Protein AF-A0A3M5VSN6-F1 (afdb_monomer_lite)

Structure (mmCIF, N/CA/C/O backbone):
data_AF-A0A3M5VSN6-F1
#
_entry.id   AF-A0A3M5VSN6-F1
#
loop_
_atom_site.group_PDB
_atom_site.id
_atom_site.type_symbol
_atom_site.label_atom_id
_atom_site.label_alt_id
_atom_site.label_comp_id
_atom_site.label_asym_id
_atom_site.label_entity_id
_atom_site.label_seq_id
_atom_site.pdbx_PDB_ins_code
_atom_site.Cartn_x
_atom_site.Cartn_y
_atom_site.Cartn_z
_atom_site.occupancy
_atom_site.B_iso_or_equiv
_atom_site.auth_seq_id
_atom_site.auth_comp_id
_atom_site.auth_asym_id
_atom_site.auth_atom_id
_atom_site.pdbx_PDB_model_num
ATOM 1 N N . MET A 1 1 ? 26.357 3.447 -39.711 1.00 41.50 1 MET A N 1
ATOM 2 C CA . MET A 1 1 ? 24.935 3.804 -39.554 1.00 41.50 1 MET A CA 1
ATOM 3 C C . MET A 1 1 ? 24.398 2.865 -38.493 1.00 41.50 1 MET A C 1
ATOM 5 O O . MET A 1 1 ? 23.805 1.858 -38.842 1.00 41.50 1 MET A O 1
ATOM 9 N N . ASP A 1 2 ? 24.677 3.139 -37.218 1.00 55.28 2 ASP A N 1
ATOM 10 C CA . ASP A 1 2 ? 24.159 2.303 -36.126 1.00 55.28 2 ASP A CA 1
ATOM 11 C C . ASP A 1 2 ? 22.848 2.915 -35.645 1.00 55.28 2 ASP A C 1
ATOM 13 O O . ASP A 1 2 ? 22.748 3.579 -34.614 1.00 55.28 2 ASP A O 1
ATOM 17 N N . THR A 1 3 ? 21.843 2.753 -36.497 1.00 66.44 3 THR A N 1
ATOM 18 C CA . THR A 1 3 ? 20.439 2.984 -36.174 1.00 66.44 3 THR A CA 1
ATOM 19 C C . THR A 1 3 ? 20.019 2.052 -35.036 1.00 66.44 3 THR A C 1
ATOM 21 O O . THR A 1 3 ? 20.519 0.932 -34.949 1.00 66.44 3 THR A O 1
ATOM 24 N N . CYS A 1 4 ? 19.109 2.507 -34.165 1.00 77.44 4 CYS A N 1
ATOM 25 C CA . CYS A 1 4 ? 18.472 1.674 -33.138 1.00 77.44 4 CYS A CA 1
ATOM 26 C C . CYS A 1 4 ? 18.087 0.311 -33.733 1.00 77.44 4 CYS A C 1
ATOM 28 O O . CYS A 1 4 ? 17.372 0.265 -34.737 1.00 77.44 4 CYS A O 1
ATOM 30 N N . THR A 1 5 ? 18.630 -0.775 -33.181 1.00 84.12 5 THR A N 1
ATOM 31 C CA . THR A 1 5 ? 18.380 -2.113 -33.729 1.00 84.12 5 THR A CA 1
ATOM 32 C C . THR A 1 5 ? 16.985 -2.590 -33.326 1.00 84.12 5 THR A C 1
ATOM 34 O O . THR A 1 5 ? 16.411 -2.107 -32.350 1.00 84.12 5 THR A O 1
ATOM 37 N N . ALA A 1 6 ? 16.435 -3.579 -34.035 1.00 87.25 6 ALA A N 1
ATOM 38 C CA . ALA A 1 6 ? 15.181 -4.210 -33.616 1.00 87.25 6 ALA A CA 1
ATOM 39 C C . ALA A 1 6 ? 15.281 -4.786 -32.188 1.00 87.25 6 ALA A C 1
ATOM 41 O O . ALA A 1 6 ? 14.317 -4.736 -31.429 1.00 87.25 6 ALA A O 1
ATOM 42 N N . GLN A 1 7 ? 16.467 -5.270 -31.801 1.00 87.50 7 GLN A N 1
ATOM 43 C CA . GLN A 1 7 ? 16.742 -5.747 -30.448 1.00 87.50 7 GLN A CA 1
ATOM 44 C C . GLN A 1 7 ? 16.717 -4.607 -29.416 1.00 87.50 7 GLN A C 1
ATOM 46 O O . GLN A 1 7 ? 16.136 -4.777 -28.348 1.00 87.50 7 GLN A O 1
ATOM 51 N N . ASP A 1 8 ? 17.277 -3.437 -29.740 1.00 85.31 8 ASP A N 1
ATOM 52 C CA . ASP A 1 8 ? 17.219 -2.249 -28.874 1.00 85.31 8 ASP A CA 1
ATOM 53 C C . ASP A 1 8 ? 15.764 -1.781 -28.674 1.00 85.31 8 ASP A C 1
ATOM 55 O O . ASP A 1 8 ? 15.347 -1.470 -27.558 1.00 85.31 8 ASP A O 1
ATOM 59 N N . GLN A 1 9 ? 14.966 -1.758 -29.748 1.00 86.88 9 GLN A N 1
ATOM 60 C CA . GLN A 1 9 ? 13.544 -1.400 -29.692 1.00 86.88 9 GLN A CA 1
ATOM 61 C C . GLN A 1 9 ? 12.719 -2.394 -28.875 1.00 86.88 9 GLN A C 1
ATOM 63 O O . GLN A 1 9 ? 11.845 -1.977 -28.108 1.00 86.88 9 GLN A O 1
ATOM 68 N N . GLN A 1 10 ? 13.017 -3.688 -28.993 1.00 92.12 10 GLN A N 1
ATOM 69 C CA . GLN A 1 10 ? 12.365 -4.704 -28.178 1.00 92.12 10 GLN A CA 1
ATOM 70 C C . GLN A 1 10 ? 12.720 -4.526 -26.698 1.00 92.12 10 GLN A C 1
ATOM 72 O O . GLN A 1 10 ? 11.819 -4.464 -25.872 1.00 92.12 10 GLN A O 1
ATOM 77 N N . ALA A 1 11 ? 13.999 -4.323 -26.368 1.00 89.69 11 ALA A N 1
ATOM 78 C CA . ALA A 1 11 ? 14.441 -4.124 -24.987 1.00 89.69 11 ALA A CA 1
ATOM 79 C C . ALA A 1 11 ? 13.791 -2.895 -24.319 1.00 89.69 11 ALA A C 1
ATOM 81 O O . ALA A 1 11 ? 13.417 -2.945 -23.147 1.00 89.69 11 ALA A O 1
ATOM 82 N N . ILE A 1 12 ? 13.608 -1.797 -25.062 1.00 90.00 12 ILE A N 1
ATOM 83 C CA . ILE A 1 12 ? 12.876 -0.615 -24.575 1.00 90.00 12 ILE A CA 1
ATOM 84 C C . ILE A 1 12 ? 11.400 -0.954 -24.330 1.00 90.00 12 ILE A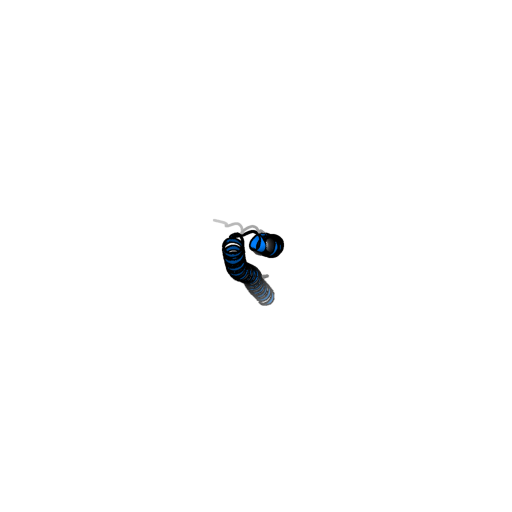 C 1
AT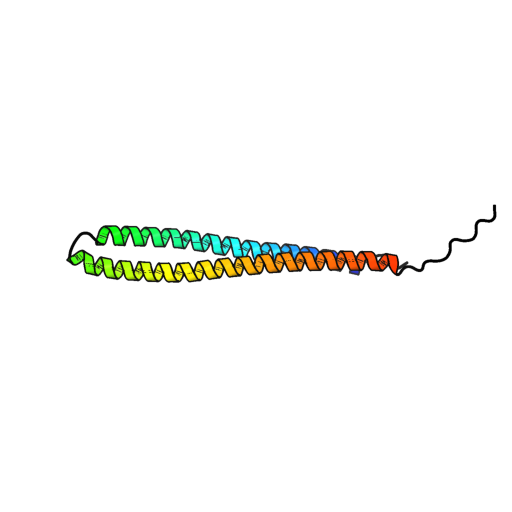OM 86 O O . ILE A 1 12 ? 10.845 -0.571 -23.300 1.00 90.00 12 ILE A O 1
ATOM 90 N N . THR A 1 13 ? 10.766 -1.667 -25.261 1.00 92.62 13 THR A N 1
ATOM 91 C CA . THR A 1 13 ? 9.356 -2.070 -25.141 1.00 92.62 13 THR A CA 1
ATOM 92 C C . THR A 1 13 ? 9.140 -2.984 -23.934 1.00 92.62 13 THR A C 1
ATOM 94 O O . THR A 1 13 ? 8.228 -2.750 -23.139 1.00 92.62 13 THR A O 1
ATOM 97 N N . ASP A 1 14 ? 10.019 -3.967 -23.748 1.00 94.38 14 ASP A N 1
ATOM 98 C CA . ASP A 1 14 ? 9.989 -4.894 -22.617 1.00 94.38 14 ASP A CA 1
ATOM 99 C C . ASP A 1 14 ? 10.167 -4.139 -21.295 1.00 94.38 14 ASP A C 1
ATOM 101 O O . ASP A 1 14 ? 9.341 -4.268 -20.393 1.00 94.38 14 ASP A O 1
ATOM 105 N N . SER A 1 15 ? 11.152 -3.237 -21.216 1.00 91.50 15 SER A N 1
ATOM 106 C CA . SER A 1 15 ? 11.370 -2.386 -20.039 1.00 91.50 15 SER A CA 1
ATOM 107 C C . SER A 1 15 ? 10.144 -1.527 -19.688 1.00 91.50 15 SER A C 1
ATOM 109 O O . SER A 1 15 ? 9.790 -1.391 -18.515 1.00 91.50 15 SER A O 1
ATOM 111 N N . GLN A 1 16 ? 9.441 -0.972 -20.682 1.00 92.94 16 GLN A N 1
ATOM 112 C CA . GLN A 1 16 ? 8.208 -0.208 -20.450 1.00 92.94 16 GLN A CA 1
ATOM 113 C C . GLN A 1 16 ? 7.048 -1.088 -19.958 1.00 92.94 16 GLN A C 1
ATOM 115 O O . GLN A 1 16 ? 6.262 -0.660 -19.100 1.00 92.94 16 GLN A O 1
ATOM 120 N N . SER A 1 17 ? 6.937 -2.307 -20.487 1.00 95.44 17 SER A N 1
ATOM 121 C CA . SER A 1 17 ? 5.953 -3.300 -20.048 1.00 95.44 17 SER A CA 1
ATOM 122 C C . SER A 1 17 ? 6.206 -3.731 -18.600 1.00 95.44 17 SER A C 1
ATOM 124 O O . SER A 1 17 ? 5.286 -3.722 -17.773 1.00 95.44 17 SER A O 1
ATOM 126 N N . ASP A 1 18 ? 7.464 -4.009 -18.259 1.00 94.75 18 ASP A N 1
ATOM 127 C CA . ASP A 1 18 ? 7.894 -4.382 -16.912 1.00 94.75 18 ASP A CA 1
ATOM 128 C C . ASP A 1 18 ? 7.636 -3.254 -15.913 1.00 94.75 18 ASP A C 1
ATOM 130 O O . ASP A 1 18 ? 7.038 -3.485 -14.859 1.00 94.75 18 ASP A O 1
ATOM 134 N N . ALA A 1 19 ? 7.976 -2.013 -16.272 1.00 94.38 19 ALA A N 1
ATOM 135 C CA . ALA A 1 19 ? 7.684 -0.827 -15.471 1.00 94.38 19 ALA A CA 1
ATOM 136 C C . ALA A 1 19 ? 6.179 -0.666 -15.199 1.00 94.38 19 ALA A C 1
ATOM 138 O O . ALA A 1 19 ? 5.757 -0.410 -14.068 1.00 94.38 19 ALA A O 1
ATOM 139 N N . THR A 1 20 ? 5.346 -0.840 -16.227 1.00 95.44 20 THR A N 1
ATOM 140 C CA . THR A 1 20 ? 3.883 -0.755 -16.097 1.00 95.44 20 THR A CA 1
ATOM 141 C C . THR A 1 20 ? 3.348 -1.860 -15.191 1.00 95.44 20 THR A C 1
ATOM 143 O O . THR A 1 20 ? 2.538 -1.601 -14.297 1.00 95.44 20 THR A O 1
ATOM 146 N N . THR A 1 21 ? 3.848 -3.082 -15.369 1.00 97.00 21 THR A N 1
ATOM 147 C CA . THR A 1 21 ? 3.487 -4.241 -14.550 1.00 97.00 21 THR A CA 1
ATOM 148 C C . THR A 1 21 ? 3.901 -4.048 -13.093 1.00 97.00 21 THR A C 1
ATOM 150 O O . THR A 1 21 ? 3.104 -4.312 -12.192 1.00 97.00 21 THR A O 1
ATOM 153 N N . ALA A 1 22 ? 5.107 -3.539 -12.839 1.00 94.75 22 ALA A N 1
ATOM 154 C CA . ALA A 1 22 ? 5.605 -3.256 -11.498 1.00 94.75 22 ALA A CA 1
ATOM 155 C C . ALA A 1 22 ? 4.745 -2.198 -10.789 1.00 94.75 22 ALA A C 1
ATOM 157 O O . ALA A 1 22 ? 4.291 -2.425 -9.666 1.00 94.75 22 ALA A O 1
ATOM 158 N N . ARG A 1 23 ? 4.431 -1.084 -11.468 1.00 95.38 23 ARG A N 1
ATOM 159 C CA . ARG A 1 23 ? 3.538 -0.039 -10.935 1.00 95.38 23 ARG A CA 1
ATOM 160 C C . ARG A 1 23 ? 2.151 -0.582 -10.621 1.00 95.38 23 ARG A C 1
ATOM 162 O O . ARG A 1 23 ? 1.611 -0.293 -9.556 1.00 95.38 23 ARG A O 1
ATOM 169 N N . LYS A 1 24 ? 1.585 -1.393 -11.521 1.00 96.69 24 LYS A N 1
ATOM 170 C CA . LYS A 1 24 ? 0.290 -2.040 -11.295 1.00 96.69 24 LYS A CA 1
ATOM 171 C C . LYS A 1 24 ? 0.331 -2.924 -10.050 1.00 96.69 24 LYS A C 1
ATOM 173 O O . LYS A 1 24 ? -0.494 -2.739 -9.169 1.00 96.69 24 LYS A O 1
ATOM 178 N N . ARG A 1 25 ? 1.322 -3.815 -9.931 1.00 96.44 25 ARG A N 1
ATOM 179 C CA . ARG A 1 25 ? 1.476 -4.695 -8.758 1.00 96.44 25 ARG A CA 1
ATOM 180 C C . ARG A 1 25 ? 1.594 -3.906 -7.454 1.00 96.44 25 ARG A C 1
ATOM 182 O O . ARG A 1 25 ? 0.983 -4.285 -6.459 1.00 96.44 25 ARG A O 1
ATOM 189 N N . ALA A 1 26 ? 2.346 -2.805 -7.456 1.00 93.62 26 ALA A N 1
ATOM 190 C CA . ALA A 1 26 ? 2.471 -1.949 -6.281 1.00 93.62 26 ALA A CA 1
ATOM 191 C C . ALA A 1 26 ? 1.137 -1.272 -5.906 1.00 93.62 26 ALA A C 1
ATOM 193 O O . ALA A 1 26 ? 0.765 -1.246 -4.733 1.00 93.62 26 ALA A O 1
ATOM 194 N N . ASN A 1 27 ? 0.382 -0.789 -6.897 1.00 93.31 27 ASN A N 1
ATOM 195 C CA . ASN A 1 27 ? -0.953 -0.226 -6.684 1.00 93.31 27 ASN A CA 1
ATOM 196 C C . ASN A 1 27 ? -1.965 -1.284 -6.216 1.00 93.31 27 ASN A C 1
ATOM 198 O O . ASN A 1 27 ? -2.740 -1.021 -5.301 1.00 93.31 27 ASN A O 1
ATOM 202 N N . ASP A 1 28 ? -1.932 -2.494 -6.772 1.00 96.62 28 ASP A N 1
ATOM 203 C CA . ASP A 1 28 ? -2.797 -3.603 -6.353 1.00 96.62 28 ASP A CA 1
ATOM 204 C C . ASP A 1 28 ? -2.518 -3.995 -4.888 1.00 96.62 28 ASP A C 1
ATOM 206 O O . ASP A 1 28 ? -3.447 -4.241 -4.112 1.00 96.62 28 ASP A O 1
ATOM 210 N N . ALA A 1 29 ? -1.247 -3.988 -4.467 1.00 93.94 29 ALA A N 1
ATOM 211 C CA . ALA A 1 29 ? -0.858 -4.223 -3.075 1.00 93.94 29 ALA A CA 1
ATOM 212 C C . ALA A 1 29 ? -1.372 -3.122 -2.127 1.00 93.94 29 ALA A C 1
ATOM 214 O O . ALA A 1 29 ? -1.833 -3.424 -1.020 1.00 93.94 29 ALA A O 1
ATOM 215 N N . LEU A 1 30 ? -1.345 -1.859 -2.566 1.00 93.25 30 LEU A N 1
ATOM 216 C CA . LEU A 1 30 ? -1.953 -0.738 -1.844 1.00 93.25 30 LEU A CA 1
ATOM 217 C C . LEU A 1 30 ? -3.466 -0.921 -1.694 1.00 93.25 30 LEU A C 1
ATOM 219 O O . LEU A 1 30 ? -3.975 -0.883 -0.575 1.00 93.25 30 LEU A O 1
ATOM 223 N N . LEU A 1 31 ? -4.179 -1.181 -2.792 1.00 94.88 31 LEU A N 1
ATOM 224 C CA . LEU A 1 31 ? -5.634 -1.372 -2.792 1.00 94.88 31 LEU A CA 1
ATOM 225 C C . LEU A 1 31 ? -6.061 -2.558 -1.921 1.00 94.88 31 LEU A C 1
ATOM 227 O O . LEU A 1 31 ? -7.023 -2.461 -1.156 1.00 94.88 31 LEU A O 1
ATOM 231 N N . THR A 1 32 ? -5.312 -3.659 -1.982 1.00 94.38 32 THR A N 1
ATOM 232 C CA . THR A 1 32 ? -5.541 -4.832 -1.128 1.00 94.38 32 THR A CA 1
ATOM 233 C C . THR A 1 32 ? -5.358 -4.480 0.348 1.00 94.38 32 THR A C 1
ATOM 235 O O . THR A 1 32 ? -6.176 -4.866 1.183 1.00 94.38 32 THR A O 1
ATOM 238 N N . SER A 1 33 ? -4.313 -3.717 0.683 1.00 91.75 33 SER A N 1
ATOM 239 C CA . SER A 1 33 ? -4.050 -3.285 2.062 1.00 91.75 33 SER A CA 1
ATOM 240 C C . SER A 1 33 ? -5.154 -2.362 2.587 1.00 91.75 33 SER A C 1
ATOM 242 O O . SER A 1 33 ? -5.626 -2.551 3.705 1.00 91.75 33 SER A O 1
ATOM 244 N N . VAL A 1 34 ? -5.623 -1.420 1.762 1.00 91.44 34 VAL A N 1
ATOM 245 C CA . VAL A 1 34 ? -6.745 -0.524 2.090 1.00 91.44 34 VAL A CA 1
ATOM 246 C C . VAL A 1 34 ? -8.046 -1.303 2.292 1.00 91.44 34 VAL A C 1
ATOM 248 O O . VAL A 1 34 ? -8.789 -1.020 3.229 1.00 91.44 34 VAL A O 1
ATOM 251 N N . SER A 1 35 ? -8.317 -2.304 1.453 1.00 92.62 35 SER A N 1
ATOM 252 C CA . SER A 1 35 ? -9.524 -3.136 1.570 1.00 92.62 35 SER A CA 1
ATOM 253 C C . SER A 1 35 ? -9.539 -3.914 2.892 1.00 92.62 35 SER A C 1
ATOM 255 O O . SER A 1 35 ? -10.516 -3.856 3.634 1.00 92.62 35 SER A O 1
ATOM 257 N N . ARG A 1 36 ? -8.411 -4.537 3.264 1.00 89.75 36 ARG A N 1
ATOM 258 C CA . ARG A 1 36 ? -8.258 -5.234 4.558 1.00 89.75 36 ARG A CA 1
ATOM 259 C C . ARG A 1 36 ? -8.414 -4.302 5.761 1.00 89.75 36 ARG A C 1
ATOM 261 O O . ARG A 1 36 ? -8.967 -4.695 6.790 1.00 89.75 36 ARG A O 1
ATOM 268 N N . GLN A 1 37 ? -7.938 -3.063 5.637 1.00 88.38 37 GLN A N 1
ATOM 269 C CA . GLN A 1 37 ? -8.086 -2.073 6.699 1.00 88.38 37 GLN A CA 1
ATOM 270 C C . GLN A 1 37 ? -9.553 -1.659 6.899 1.00 88.38 37 GLN A C 1
ATOM 272 O O . GLN A 1 37 ? -9.973 -1.476 8.039 1.00 88.38 37 GLN A O 1
ATOM 277 N N . GLN A 1 38 ? -10.353 -1.570 5.830 1.00 88.12 38 GLN A N 1
ATOM 278 C CA . GLN A 1 38 ? -11.794 -1.295 5.933 1.00 88.12 38 GLN A CA 1
ATOM 279 C C . GLN A 1 38 ? -12.552 -2.419 6.651 1.00 88.12 38 GLN A C 1
ATOM 281 O O . GLN A 1 38 ? -13.346 -2.136 7.548 1.00 88.12 38 GLN A O 1
ATOM 286 N N . GLU A 1 39 ? -12.272 -3.681 6.314 1.00 90.12 39 GLU A N 1
ATOM 287 C CA . GLU A 1 39 ? -12.869 -4.845 6.992 1.00 90.12 39 GLU A CA 1
ATOM 288 C C . GLU A 1 39 ? -12.561 -4.837 8.497 1.00 90.12 39 GLU A C 1
ATOM 290 O O . GLU A 1 39 ? -13.436 -5.074 9.333 1.00 90.12 39 GLU A O 1
ATOM 295 N N . THR A 1 40 ? -11.325 -4.484 8.856 1.00 85.25 40 THR A N 1
ATOM 296 C CA . THR A 1 40 ? -10.903 -4.394 10.259 1.00 85.25 40 THR A CA 1
ATOM 297 C C . THR A 1 40 ? -11.609 -3.261 10.991 1.00 85.25 40 THR A C 1
ATOM 299 O O . THR A 1 40 ? -12.139 -3.484 12.073 1.00 85.25 40 THR A O 1
ATOM 302 N N . LEU A 1 41 ? -11.705 -2.070 10.390 1.00 84.19 41 LEU A N 1
ATOM 303 C CA . LEU A 1 41 ? -12.433 -0.943 10.984 1.00 84.19 41 LEU A CA 1
ATOM 304 C C . LEU A 1 41 ? -13.901 -1.290 11.274 1.00 84.19 41 LEU A C 1
ATOM 306 O O . LEU A 1 41 ? -14.439 -0.890 12.308 1.00 84.19 41 LEU A O 1
ATOM 310 N N . GLN A 1 42 ? -14.545 -2.057 10.392 1.00 88.31 42 GLN A N 1
ATOM 311 C CA . GLN A 1 42 ? -15.915 -2.516 10.608 1.00 88.31 42 GLN A CA 1
ATOM 312 C C . GLN A 1 42 ? -16.014 -3.498 11.786 1.00 88.31 42 GLN A C 1
ATOM 314 O O . GLN A 1 42 ? -16.929 -3.379 12.604 1.00 88.31 42 GLN A O 1
ATOM 319 N N . SER A 1 43 ? -15.066 -4.432 11.905 1.00 84.62 43 SER A N 1
ATOM 320 C CA . SER A 1 43 ? -14.976 -5.359 13.041 1.00 84.62 43 SER A CA 1
ATOM 321 C C . SER A 1 43 ? -14.726 -4.623 14.365 1.00 84.62 43 SER A C 1
ATOM 323 O O . SER A 1 43 ? -15.412 -4.876 15.358 1.00 84.62 43 SER A O 1
ATOM 325 N N . ASP A 1 44 ? -13.798 -3.666 14.380 1.00 81.75 44 ASP A N 1
ATOM 326 C CA . ASP A 1 44 ? -13.458 -2.866 15.562 1.00 81.75 44 ASP A CA 1
ATOM 327 C C . ASP A 1 44 ? -14.674 -2.073 16.065 1.00 81.75 44 ASP A C 1
ATOM 329 O O . ASP A 1 44 ? -14.950 -2.034 17.267 1.00 81.75 44 ASP A O 1
ATOM 333 N N . ALA A 1 45 ? -15.456 -1.494 15.146 1.00 82.38 45 ALA A N 1
ATOM 334 C CA . ALA A 1 45 ? -16.684 -0.774 15.478 1.00 82.38 45 ALA A CA 1
ATOM 335 C C . ALA A 1 45 ? -17.745 -1.685 16.127 1.00 82.38 45 ALA A C 1
ATOM 337 O O . ALA A 1 45 ? -18.395 -1.290 17.099 1.00 82.38 45 ALA A O 1
ATOM 338 N N . GLN A 1 46 ? -17.905 -2.920 15.637 1.00 84.19 46 GLN A N 1
ATOM 339 C CA . GLN A 1 46 ? -18.826 -3.904 16.222 1.00 84.19 46 GLN A CA 1
ATOM 340 C C . GLN A 1 46 ? -18.382 -4.349 17.625 1.00 84.19 46 GLN A C 1
ATOM 342 O O . GLN A 1 46 ? -19.214 -4.483 18.534 1.00 84.19 46 GLN A O 1
ATOM 347 N N . ALA A 1 47 ? -17.075 -4.540 17.824 1.00 80.06 47 ALA A N 1
ATOM 348 C CA . ALA A 1 47 ? -16.504 -4.849 19.131 1.00 80.06 47 ALA A CA 1
ATOM 349 C C . ALA A 1 47 ? -16.736 -3.694 20.120 1.00 80.06 47 ALA A C 1
ATOM 351 O O . ALA A 1 47 ? -17.233 -3.920 21.226 1.00 80.06 47 ALA A O 1
ATOM 352 N N . LEU A 1 48 ? -16.488 -2.448 19.701 1.00 80.56 48 LEU A N 1
ATOM 353 C CA . LEU A 1 48 ? -16.722 -1.255 20.519 1.00 80.56 48 LEU A CA 1
ATOM 354 C C . LEU A 1 48 ? -18.194 -1.114 20.937 1.00 80.56 48 LEU A C 1
ATOM 356 O O . LEU A 1 48 ? -18.479 -0.890 22.114 1.00 80.56 48 LEU A O 1
ATOM 360 N N . ALA A 1 49 ? -19.138 -1.314 20.014 1.00 82.81 49 ALA A N 1
ATOM 361 C CA . ALA A 1 49 ? -20.569 -1.292 20.328 1.00 82.81 49 ALA A CA 1
ATOM 362 C C . ALA A 1 49 ? -20.968 -2.383 21.345 1.00 82.81 49 ALA A C 1
ATOM 364 O O . ALA A 1 49 ? -21.927 -2.231 22.105 1.00 82.81 49 ALA A O 1
ATOM 365 N N . SER A 1 50 ? -20.244 -3.502 21.379 1.00 79.31 50 SER A N 1
ATOM 366 C CA . SER A 1 50 ? -20.465 -4.578 22.352 1.00 79.31 50 SER A CA 1
ATOM 367 C C . SER A 1 50 ? -19.905 -4.225 23.733 1.00 79.31 50 SER A C 1
ATOM 369 O O . SER A 1 50 ? -20.613 -4.405 24.723 1.00 79.31 50 SER A O 1
ATOM 371 N N . VAL A 1 51 ? -18.711 -3.618 23.801 1.00 76.00 51 VAL A N 1
ATOM 372 C CA . VAL A 1 51 ? -18.141 -3.051 25.042 1.00 76.00 51 VAL A CA 1
ATOM 373 C C . VAL A 1 51 ? -19.104 -2.035 25.661 1.00 76.00 51 VAL A C 1
ATOM 375 O O . VAL A 1 51 ? 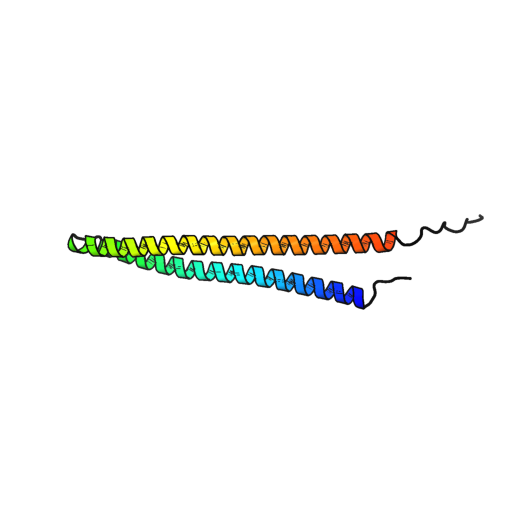-19.413 -2.116 26.849 1.00 76.00 51 VAL A O 1
ATOM 378 N N . GLN A 1 52 ? -19.612 -1.100 24.851 1.00 77.00 52 GLN A N 1
ATOM 379 C CA . GLN A 1 52 ? -20.520 -0.042 25.307 1.00 77.00 52 GLN A CA 1
ATOM 380 C C . GLN A 1 52 ? -21.808 -0.605 25.919 1.00 77.00 52 GLN A C 1
ATOM 382 O O . GLN A 1 52 ? -22.263 -0.112 26.948 1.00 77.00 52 GLN A O 1
ATOM 387 N N . ARG A 1 53 ? -22.372 -1.667 25.327 1.00 78.81 53 ARG A N 1
ATOM 388 C CA . ARG A 1 53 ? -23.556 -2.349 25.872 1.00 78.81 53 ARG A CA 1
ATOM 389 C C . ARG A 1 53 ? -23.247 -3.074 27.187 1.00 78.81 53 ARG A C 1
ATOM 391 O O . ARG A 1 53 ? -24.015 -2.950 28.139 1.00 78.81 53 ARG A O 1
ATOM 398 N N . ALA A 1 54 ? -22.123 -3.790 27.256 1.00 74.69 54 ALA A N 1
ATOM 399 C CA . ALA A 1 54 ? -21.740 -4.602 28.416 1.00 74.69 54 ALA A CA 1
ATOM 400 C C . ALA A 1 54 ? -21.343 -3.781 29.658 1.00 74.69 54 ALA A C 1
ATOM 402 O O . ALA A 1 54 ? -21.421 -4.285 30.773 1.00 74.69 54 ALA A O 1
ATOM 403 N N . ALA A 1 55 ? -20.958 -2.512 29.499 1.00 71.06 55 ALA A N 1
ATOM 404 C CA . ALA A 1 55 ? -20.523 -1.656 30.605 1.00 71.06 55 ALA A CA 1
ATOM 405 C C . ALA A 1 55 ? -21.644 -1.247 31.596 1.00 71.06 55 ALA A C 1
ATOM 407 O O . ALA A 1 55 ? -21.364 -0.612 32.613 1.00 71.06 55 ALA A O 1
ATOM 408 N N . SER A 1 56 ? -22.908 -1.608 31.343 1.00 68.88 56 SER A N 1
ATOM 409 C CA . SER A 1 56 ? -24.063 -1.241 32.175 1.00 68.88 56 SER A CA 1
ATOM 410 C C . SER A 1 56 ? -24.332 -2.252 33.314 1.00 68.88 56 SER A C 1
ATOM 412 O O . SER A 1 56 ? -25.312 -2.987 33.302 1.00 68.88 56 SER A O 1
ATOM 414 N N . GLY A 1 57 ? -23.453 -2.302 34.327 1.00 66.88 57 GLY A N 1
ATOM 415 C CA . GLY A 1 57 ? -23.681 -3.044 35.587 1.00 66.88 57 GLY A CA 1
ATOM 416 C C . GLY A 1 57 ? -22.453 -3.770 36.160 1.00 66.88 57 GLY A C 1
ATOM 417 O O . GLY A 1 57 ? -21.448 -3.950 35.481 1.00 66.88 57 GLY A O 1
ATOM 418 N N . ALA A 1 58 ? -22.527 -4.223 37.421 1.00 65.81 58 ALA A N 1
ATOM 419 C CA . ALA A 1 58 ? -21.401 -4.843 38.141 1.00 65.81 58 ALA A CA 1
ATOM 420 C C . ALA A 1 58 ? -20.972 -6.218 37.578 1.00 65.81 58 ALA A C 1
ATOM 422 O O . ALA A 1 58 ? -19.783 -6.473 37.426 1.00 65.81 58 ALA A O 1
ATOM 423 N N . THR A 1 59 ? -21.912 -7.084 37.177 1.00 66.69 59 THR A N 1
ATOM 424 C CA . THR A 1 59 ? -21.608 -8.313 36.405 1.00 66.69 59 THR A CA 1
ATOM 425 C C . THR A 1 59 ? -21.091 -7.976 34.999 1.00 66.69 59 THR A C 1
ATOM 427 O O . THR A 1 59 ? -20.262 -8.692 34.440 1.00 66.69 59 THR A O 1
ATOM 430 N N . GLY A 1 60 ? -21.524 -6.831 34.467 1.00 70.25 60 GLY A N 1
ATOM 431 C CA . GLY A 1 60 ? -21.057 -6.265 33.207 1.00 70.25 60 GLY A CA 1
ATOM 432 C C . GLY A 1 60 ? -19.593 -5.827 33.235 1.00 70.25 60 GLY A C 1
ATOM 433 O O . GLY A 1 60 ? -18.950 -5.860 32.194 1.00 70.25 60 GLY A O 1
ATOM 434 N N . GLN A 1 61 ? -19.003 -5.515 34.399 1.00 73.00 61 GLN A N 1
ATOM 435 C CA . GLN A 1 61 ? -17.589 -5.114 34.479 1.00 73.00 61 GLN A CA 1
ATOM 436 C C . GLN A 1 61 ? -16.629 -6.195 33.977 1.00 73.00 61 GLN A C 1
ATOM 438 O O . GLN A 1 61 ? -15.682 -5.876 33.264 1.00 73.00 61 GLN A O 1
ATOM 443 N N . MET A 1 62 ? -16.859 -7.469 34.307 1.00 81.69 62 MET A N 1
ATOM 444 C CA . MET A 1 62 ? -15.969 -8.543 33.852 1.00 81.69 62 MET A CA 1
ATOM 445 C C . MET A 1 62 ? -16.094 -8.762 32.336 1.00 81.69 62 MET A C 1
ATOM 447 O O . MET A 1 62 ? -15.083 -8.882 31.644 1.00 81.69 62 MET A O 1
ATOM 451 N N . GLN A 1 63 ? -17.320 -8.720 31.800 1.00 78.31 63 GLN A N 1
ATOM 452 C CA . GLN A 1 63 ? -17.562 -8.739 30.352 1.00 78.31 63 GLN A CA 1
ATOM 453 C C . GLN A 1 63 ? -16.977 -7.507 29.653 1.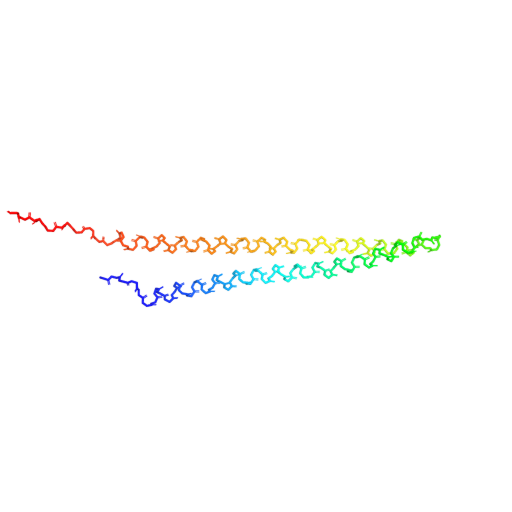00 78.31 63 GLN A C 1
ATOM 455 O O . GLN A 1 63 ? -16.431 -7.626 28.557 1.00 78.31 63 GLN A O 1
ATOM 460 N N . ALA A 1 64 ? -17.042 -6.337 30.286 1.00 78.50 64 ALA A N 1
ATOM 461 C CA . ALA A 1 64 ? -16.460 -5.104 29.782 1.00 78.50 64 ALA A CA 1
ATOM 462 C C . ALA A 1 64 ? -14.930 -5.186 29.748 1.00 78.50 64 ALA A C 1
ATOM 464 O O . ALA A 1 64 ? -14.347 -4.807 28.740 1.00 78.50 64 ALA A O 1
ATOM 465 N N . ILE A 1 65 ? -14.278 -5.748 30.774 1.00 81.56 65 ILE A N 1
ATOM 466 C CA . ILE A 1 65 ? -12.824 -5.988 30.773 1.00 81.56 65 ILE A CA 1
ATOM 467 C C . ILE A 1 65 ? -12.437 -6.971 29.665 1.00 81.56 65 ILE A C 1
ATOM 469 O O . ILE A 1 65 ? -11.503 -6.710 28.909 1.00 81.56 65 ILE A O 1
ATOM 473 N N . GLN A 1 66 ? -13.161 -8.085 29.520 1.00 82.88 66 GLN A N 1
ATOM 474 C CA . GLN A 1 66 ? -12.881 -9.050 28.457 1.00 82.88 66 GLN A CA 1
ATOM 475 C C . GLN A 1 66 ? -13.043 -8.419 27.067 1.00 82.88 66 GLN A C 1
ATOM 477 O O . GLN A 1 66 ? -12.188 -8.596 26.200 1.00 82.88 66 GLN A O 1
ATOM 482 N N . SER A 1 67 ? -14.099 -7.631 26.876 1.00 82.31 67 SER A N 1
ATOM 483 C CA . SER A 1 67 ? -14.347 -6.916 25.623 1.00 82.31 67 SER A CA 1
ATOM 484 C C . SER A 1 67 ? -13.308 -5.808 25.386 1.00 82.31 67 SER A C 1
ATOM 486 O O . SER A 1 67 ? -12.872 -5.606 24.257 1.00 82.31 67 SER A O 1
ATOM 488 N N . ALA A 1 68 ? -12.837 -5.131 26.437 1.00 81.00 68 ALA A N 1
ATOM 489 C CA . ALA A 1 68 ? -11.758 -4.148 26.355 1.00 81.00 68 ALA A CA 1
ATOM 490 C C . ALA A 1 68 ? -10.422 -4.797 25.961 1.00 81.00 68 ALA A C 1
ATOM 492 O O . ALA A 1 68 ? -9.694 -4.236 25.148 1.00 81.00 68 ALA A O 1
ATOM 493 N N . ASN A 1 69 ? -10.123 -6.003 26.453 1.00 83.94 69 ASN A N 1
ATOM 494 C CA . ASN A 1 69 ? -8.957 -6.771 26.007 1.00 83.94 69 ASN A CA 1
ATOM 495 C C . ASN A 1 69 ? -9.068 -7.174 24.529 1.00 83.94 69 ASN A C 1
ATOM 497 O O . ASN A 1 69 ? -8.076 -7.111 23.801 1.00 83.94 69 ASN A O 1
ATOM 501 N N . GLN A 1 70 ? -10.265 -7.546 24.060 1.00 83.00 70 GLN A N 1
ATOM 502 C CA . GLN A 1 70 ? -10.505 -7.792 22.634 1.00 83.00 70 GLN A CA 1
ATOM 503 C C . GLN A 1 70 ? -10.298 -6.517 21.808 1.00 83.00 70 GLN A C 1
ATOM 505 O O . GLN A 1 70 ? -9.629 -6.570 20.780 1.00 83.00 70 GLN A O 1
ATOM 510 N N . LEU A 1 71 ? -10.780 -5.366 22.285 1.00 83.50 71 LEU A N 1
ATOM 511 C CA . LEU A 1 71 ? -10.573 -4.073 21.631 1.00 83.50 71 LEU A CA 1
ATOM 512 C C . LEU A 1 71 ? -9.091 -3.668 21.599 1.00 83.50 71 LEU A C 1
ATOM 514 O O . LEU A 1 71 ? -8.603 -3.230 20.564 1.00 83.50 71 LEU A O 1
ATOM 518 N N . ALA A 1 72 ? -8.351 -3.851 22.693 1.00 85.69 72 ALA A N 1
ATOM 519 C CA . ALA A 1 72 ? -6.912 -3.590 22.736 1.00 85.69 72 ALA A CA 1
ATOM 520 C C . ALA A 1 72 ? -6.131 -4.521 21.788 1.00 85.69 72 ALA A C 1
ATOM 522 O O . ALA A 1 72 ? -5.201 -4.091 21.099 1.00 85.69 72 ALA A O 1
ATOM 523 N N . SER A 1 73 ? -6.547 -5.788 21.697 1.00 81.75 73 SER A N 1
ATOM 524 C CA . SER A 1 73 ? -5.997 -6.748 20.730 1.00 81.75 73 SER A CA 1
ATOM 525 C C . SER A 1 73 ? -6.280 -6.307 19.292 1.00 81.75 73 SER A C 1
ATOM 527 O O . SER A 1 73 ? -5.389 -6.330 18.444 1.00 81.75 73 SER A O 1
ATOM 529 N N . ALA A 1 74 ? -7.498 -5.834 19.027 1.00 82.56 74 ALA A N 1
ATOM 530 C CA . ALA A 1 74 ? -7.892 -5.289 17.737 1.00 82.56 74 ALA A CA 1
ATOM 531 C C . ALA A 1 74 ? -7.085 -4.029 17.372 1.00 82.56 74 ALA A C 1
ATOM 533 O O . ALA A 1 74 ? -6.563 -3.924 16.266 1.00 82.56 74 ALA A O 1
ATOM 534 N N . GLN A 1 75 ? -6.843 -3.140 18.336 1.00 83.62 75 GLN A N 1
ATOM 535 C CA . GLN A 1 75 ? -6.017 -1.943 18.161 1.00 83.62 75 GLN A CA 1
ATOM 536 C C . GLN A 1 75 ? -4.544 -2.289 17.855 1.00 83.62 75 GLN A C 1
ATOM 538 O O . GLN A 1 75 ? -3.903 -1.645 17.025 1.00 83.62 75 GLN A O 1
ATOM 543 N N . THR A 1 76 ? -4.016 -3.366 18.448 1.00 83.50 76 THR A N 1
ATOM 544 C CA . THR A 1 76 ? -2.682 -3.900 18.110 1.00 83.50 76 THR A CA 1
ATOM 545 C C . THR A 1 76 ? -2.644 -4.436 16.675 1.00 83.50 76 THR A C 1
ATOM 547 O O . THR A 1 76 ? -1.713 -4.136 15.923 1.00 83.50 76 THR A O 1
ATOM 550 N N . ASN A 1 77 ? -3.679 -5.167 16.250 1.00 83.56 77 ASN A N 1
ATOM 551 C CA . ASN A 1 77 ? -3.815 -5.611 14.861 1.00 83.56 77 ASN A CA 1
ATOM 552 C C . ASN A 1 77 ? -3.928 -4.423 13.895 1.00 83.56 77 ASN A C 1
ATOM 554 O O . ASN A 1 77 ? -3.316 -4.441 12.828 1.00 83.56 77 ASN A O 1
ATOM 558 N N . GLN A 1 78 ? -4.634 -3.361 14.284 1.00 87.69 78 GLN A N 1
ATOM 559 C CA . GLN A 1 78 ? -4.754 -2.135 13.502 1.00 87.69 78 GLN A CA 1
ATOM 560 C C . GLN A 1 78 ? -3.388 -1.463 13.290 1.00 87.69 78 GLN A C 1
ATOM 562 O O . GLN A 1 78 ? -3.078 -1.060 12.169 1.00 87.69 78 GLN A O 1
ATOM 567 N N . LEU A 1 79 ? -2.521 -1.419 14.308 1.00 92.06 79 LEU A N 1
ATOM 568 C CA . LEU A 1 79 ? -1.144 -0.925 14.157 1.00 92.06 79 LEU A CA 1
ATOM 569 C C . LEU A 1 79 ? -0.323 -1.771 13.170 1.00 92.06 79 LEU A C 1
ATOM 571 O O . LEU A 1 79 ? 0.400 -1.217 12.339 1.00 92.06 79 LEU A O 1
ATOM 575 N N . LEU A 1 80 ? -0.451 -3.102 13.211 1.00 89.00 80 LEU A N 1
ATOM 576 C CA . LEU A 1 80 ? 0.209 -3.995 12.247 1.00 89.00 80 LEU A CA 1
ATOM 577 C C . LEU A 1 80 ? -0.294 -3.770 10.814 1.00 89.00 80 LEU A C 1
ATOM 579 O O . LEU A 1 80 ? 0.490 -3.808 9.860 1.00 89.00 80 LEU A O 1
ATOM 583 N N . GLN A 1 81 ? -1.586 -3.496 10.648 1.00 89.06 81 GLN A N 1
ATOM 584 C CA . GLN A 1 81 ? -2.175 -3.186 9.347 1.00 89.06 81 GLN A CA 1
ATOM 585 C C . GLN A 1 81 ? -1.740 -1.820 8.824 1.00 89.06 81 GLN A C 1
ATOM 587 O O . GLN A 1 81 ? -1.368 -1.720 7.658 1.00 89.06 81 GLN A O 1
ATOM 592 N N . ILE A 1 82 ? -1.688 -0.795 9.681 1.00 90.25 82 ILE A N 1
ATOM 593 C CA . ILE A 1 82 ? -1.119 0.513 9.332 1.00 90.25 82 ILE A CA 1
ATOM 594 C C . ILE A 1 82 ? 0.333 0.337 8.886 1.00 90.25 82 ILE A C 1
ATOM 596 O O . ILE A 1 82 ? 0.720 0.845 7.836 1.00 90.25 82 ILE A O 1
ATOM 600 N N . ARG A 1 83 ? 1.132 -0.443 9.626 1.00 88.81 83 ARG A N 1
ATOM 601 C CA . ARG A 1 83 ? 2.510 -0.753 9.227 1.00 88.81 83 ARG A CA 1
ATOM 602 C C . ARG A 1 83 ? 2.566 -1.445 7.863 1.00 88.81 83 ARG A C 1
ATOM 604 O O . ARG A 1 83 ? 3.419 -1.102 7.051 1.00 88.81 83 ARG A O 1
ATOM 611 N N . SER A 1 84 ? 1.655 -2.375 7.591 1.00 91.00 84 SER A N 1
ATOM 612 C CA . SER A 1 84 ? 1.568 -3.066 6.296 1.00 91.00 84 SER A CA 1
ATOM 613 C C . SER A 1 84 ? 1.208 -2.109 5.155 1.00 91.00 84 SER A C 1
ATOM 615 O O . SER A 1 84 ? 1.840 -2.152 4.101 1.00 91.00 84 SER A O 1
ATOM 617 N N . LEU A 1 85 ? 0.256 -1.196 5.380 1.00 93.50 85 LEU A N 1
ATOM 618 C CA . LEU A 1 85 ? -0.108 -0.150 4.424 1.00 93.50 85 LEU A CA 1
ATOM 619 C C . LEU A 1 85 ? 1.070 0.793 4.143 1.00 93.50 85 LEU A C 1
ATOM 621 O O . LEU A 1 85 ? 1.335 1.109 2.986 1.00 93.50 85 LEU A O 1
ATOM 625 N N . LEU A 1 86 ? 1.801 1.213 5.179 1.00 93.75 86 LEU A N 1
ATOM 626 C CA . LEU A 1 86 ? 2.982 2.068 5.033 1.00 93.75 86 LEU A CA 1
ATOM 627 C C . LEU A 1 86 ? 4.096 1.373 4.244 1.00 93.75 86 LEU A C 1
ATOM 629 O O . LEU A 1 86 ? 4.720 2.002 3.394 1.00 93.75 86 LEU A O 1
ATOM 633 N N . ILE A 1 87 ? 4.316 0.075 4.466 1.00 92.44 87 ILE A N 1
ATOM 634 C CA . ILE A 1 87 ? 5.262 -0.719 3.668 1.00 92.44 87 ILE A CA 1
ATOM 635 C C . ILE A 1 87 ? 4.802 -0.791 2.208 1.00 92.44 87 ILE A C 1
ATOM 637 O O . ILE A 1 87 ? 5.603 -0.568 1.303 1.00 92.44 87 ILE A O 1
ATOM 641 N N . ALA A 1 88 ? 3.515 -1.051 1.956 1.00 93.31 88 ALA A N 1
ATOM 642 C CA . ALA A 1 88 ? 2.970 -1.059 0.599 1.00 93.31 88 ALA A CA 1
ATOM 643 C C . ALA A 1 88 ? 3.129 0.311 -0.090 1.00 93.31 88 ALA A C 1
ATOM 645 O O . ALA A 1 88 ? 3.516 0.372 -1.257 1.00 93.31 88 ALA A O 1
ATOM 646 N N . GLN A 1 89 ? 2.917 1.410 0.640 1.00 92.31 89 GLN A N 1
ATOM 647 C CA . GLN A 1 89 ? 3.140 2.772 0.150 1.00 92.31 89 GLN A CA 1
ATOM 648 C C . GLN A 1 89 ? 4.613 3.034 -0.159 1.00 92.31 89 GLN A C 1
ATOM 650 O O . GLN A 1 89 ? 4.927 3.542 -1.234 1.00 92.31 89 GLN A O 1
ATOM 655 N N . GLN A 1 90 ? 5.521 2.648 0.736 1.00 94.19 90 GLN A N 1
ATOM 656 C CA . GLN A 1 90 ? 6.958 2.788 0.519 1.00 94.19 90 GLN A CA 1
ATOM 657 C C . GLN A 1 90 ? 7.421 1.984 -0.704 1.00 94.19 90 GLN A C 1
ATOM 659 O O . GLN A 1 90 ? 8.171 2.507 -1.525 1.00 94.19 90 GLN A O 1
ATOM 664 N N . ASN A 1 91 ? 6.909 0.764 -0.887 1.00 93.12 91 ASN A N 1
ATOM 665 C CA . ASN A 1 91 ? 7.187 -0.054 -2.067 1.00 93.12 91 ASN A CA 1
ATOM 666 C C . ASN A 1 91 ? 6.670 0.599 -3.357 1.00 93.12 91 ASN A C 1
ATOM 668 O O . ASN A 1 91 ? 7.363 0.577 -4.375 1.00 93.12 91 ASN A O 1
ATOM 672 N N . ALA A 1 92 ? 5.483 1.211 -3.332 1.00 94.75 92 ALA A N 1
ATOM 673 C CA . ALA A 1 92 ? 4.945 1.933 -4.482 1.00 94.75 92 ALA A CA 1
ATOM 674 C C . A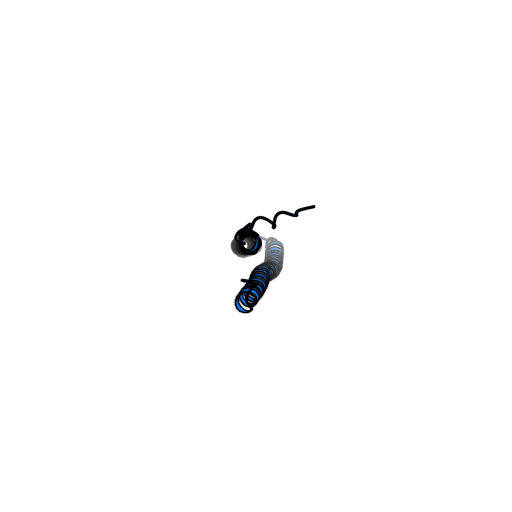LA A 1 92 ? 5.765 3.186 -4.824 1.00 94.75 92 ALA A C 1
ATOM 676 O O . ALA A 1 92 ? 6.038 3.435 -5.998 1.00 94.75 92 ALA A O 1
ATOM 677 N N . LEU A 1 93 ? 6.208 3.950 -3.821 1.00 95.75 93 LEU A N 1
ATOM 678 C CA . LEU A 1 93 ? 7.098 5.097 -4.021 1.00 95.75 93 LEU A CA 1
ATOM 679 C C . LEU A 1 93 ? 8.447 4.664 -4.607 1.00 95.75 93 LEU A C 1
ATOM 681 O O . LEU A 1 93 ? 8.874 5.226 -5.612 1.00 95.75 93 LEU A O 1
ATOM 685 N N . ALA A 1 94 ? 9.070 3.626 -4.043 1.00 94.69 94 ALA A N 1
ATOM 686 C CA . ALA A 1 94 ? 10.327 3.079 -4.549 1.00 94.69 94 ALA A CA 1
ATOM 687 C C . ALA A 1 94 ? 10.189 2.560 -5.990 1.00 94.69 94 ALA A C 1
ATOM 689 O O . ALA A 1 94 ? 11.031 2.852 -6.833 1.00 94.69 94 ALA A O 1
ATOM 690 N N . THR A 1 95 ? 9.092 1.862 -6.301 1.00 95.50 95 THR A N 1
ATOM 691 C CA . THR A 1 95 ? 8.801 1.384 -7.664 1.00 95.50 95 THR A CA 1
ATOM 692 C C . THR A 1 95 ? 8.659 2.548 -8.644 1.00 95.50 95 THR A C 1
ATOM 694 O O . THR A 1 95 ? 9.191 2.494 -9.747 1.00 95.50 95 THR A O 1
ATOM 697 N N . ASN A 1 96 ? 7.962 3.619 -8.256 1.00 94.62 96 ASN A N 1
ATOM 698 C CA . ASN A 1 96 ? 7.830 4.806 -9.099 1.00 94.62 96 ASN A CA 1
ATOM 699 C C . ASN A 1 96 ? 9.177 5.500 -9.334 1.00 94.62 96 ASN A C 1
ATOM 701 O O . ASN A 1 96 ? 9.476 5.830 -10.478 1.00 94.62 96 ASN A O 1
ATOM 705 N N . ALA A 1 97 ? 9.984 5.666 -8.283 1.00 95.88 97 ALA A N 1
ATOM 706 C CA . ALA A 1 97 ? 11.316 6.255 -8.385 1.00 95.88 97 ALA A CA 1
ATOM 707 C C . ALA A 1 97 ? 12.242 5.424 -9.289 1.00 95.88 97 ALA A C 1
ATOM 709 O O . ALA A 1 97 ? 12.954 5.988 -10.114 1.00 95.88 97 ALA A O 1
ATOM 710 N N . GLN A 1 98 ? 12.186 4.091 -9.192 1.00 93.31 98 GLN A N 1
ATOM 711 C CA . GLN A 1 98 ? 12.952 3.201 -10.066 1.00 93.31 98 GLN A CA 1
ATOM 712 C C . GLN A 1 98 ? 12.540 3.361 -11.534 1.00 93.31 98 GLN A C 1
ATOM 714 O O . GLN A 1 98 ? 13.393 3.521 -12.398 1.00 93.31 98 GLN A O 1
ATOM 719 N N . VAL A 1 99 ? 11.234 3.379 -11.820 1.00 94.31 99 VAL A N 1
ATOM 720 C CA . VAL A 1 99 ? 10.723 3.560 -13.189 1.00 94.31 99 VAL A CA 1
ATOM 721 C C . VAL A 1 99 ? 11.118 4.921 -13.771 1.00 94.31 99 VAL A C 1
ATOM 723 O O . VAL A 1 99 ? 11.368 5.034 -14.971 1.00 94.31 99 VAL A O 1
ATOM 726 N N . GLU A 1 100 ? 11.155 5.968 -12.950 1.00 94.44 100 GLU A N 1
ATOM 727 C CA . GLU A 1 100 ? 11.614 7.293 -13.368 1.00 94.44 100 GLU A CA 1
ATOM 728 C C . GLU A 1 100 ? 13.119 7.304 -13.660 1.00 94.44 100 GLU A C 1
ATOM 730 O O . GLU A 1 100 ? 13.523 7.743 -14.738 1.00 94.44 100 GLU A O 1
ATOM 735 N N . ALA A 1 101 ? 13.928 6.719 -12.773 1.00 93.31 101 ALA A N 1
ATOM 736 C CA . ALA A 1 101 ? 15.365 6.569 -12.977 1.00 93.31 101 ALA A CA 1
ATOM 737 C C . ALA A 1 101 ? 15.689 5.768 -14.251 1.00 93.31 101 ALA A C 1
ATOM 739 O O . ALA A 1 101 ? 16.550 6.176 -15.032 1.00 93.31 101 ALA A O 1
ATOM 740 N N . ASP A 1 102 ? 14.964 4.676 -14.509 1.00 91.62 102 ASP A N 1
ATOM 741 C CA . ASP A 1 102 ? 15.136 3.860 -15.714 1.00 91.62 102 ASP A CA 1
ATOM 742 C C . ASP A 1 102 ? 14.802 4.662 -16.984 1.00 91.62 102 ASP A C 1
ATOM 744 O O . ASP A 1 102 ? 15.521 4.591 -17.984 1.00 91.62 102 ASP A O 1
ATOM 748 N N . ARG A 1 103 ? 13.745 5.486 -16.950 1.00 90.06 103 ARG A N 1
ATOM 749 C CA . ARG A 1 103 ? 13.387 6.382 -18.064 1.00 90.06 103 ARG A CA 1
ATOM 750 C C . ARG A 1 103 ? 14.452 7.440 -18.319 1.00 90.06 103 ARG A C 1
ATOM 752 O O . ARG A 1 103 ? 14.757 7.722 -19.477 1.00 90.06 103 ARG A O 1
ATOM 759 N N . ASP A 1 104 ? 15.011 8.032 -17.274 1.00 91.31 104 ASP A N 1
ATOM 760 C CA . ASP A 1 104 ? 16.053 9.047 -17.423 1.00 91.31 104 ASP A CA 1
ATOM 761 C C . ASP A 1 104 ? 17.371 8.441 -17.915 1.00 91.31 104 ASP A C 1
ATOM 763 O O . ASP A 1 104 ? 18.024 9.018 -18.788 1.00 91.31 104 ASP A O 1
ATOM 767 N N . ALA A 1 105 ? 17.712 7.228 -17.471 1.00 88.38 105 ALA A N 1
ATOM 768 C CA . ALA A 1 105 ? 18.833 6.469 -18.015 1.00 88.38 105 ALA A CA 1
ATOM 769 C C . ALA A 1 105 ? 18.652 6.171 -19.514 1.00 88.38 105 ALA A C 1
ATOM 771 O O . ALA A 1 105 ? 19.595 6.334 -20.293 1.00 88.38 105 ALA A O 1
ATOM 772 N N . GLN A 1 106 ? 17.440 5.795 -19.943 1.00 87.31 106 GLN A N 1
ATOM 773 C CA . GLN A 1 106 ? 17.120 5.584 -21.359 1.00 87.31 106 GLN A CA 1
ATOM 774 C C . GLN A 1 106 ? 17.287 6.865 -22.186 1.00 87.31 106 GLN A C 1
ATOM 776 O O . GLN A 1 106 ? 17.902 6.812 -23.252 1.00 87.31 106 GLN A O 1
ATOM 781 N N . LYS A 1 107 ? 16.802 8.017 -21.698 1.00 86.88 107 LYS A N 1
ATOM 782 C CA . LYS A 1 107 ? 17.000 9.316 -22.372 1.00 86.88 107 LYS A CA 1
ATOM 783 C C . LYS A 1 107 ? 18.482 9.656 -22.494 1.00 86.88 107 LYS A C 1
ATOM 785 O O . LYS A 1 107 ? 18.950 9.961 -23.582 1.00 86.88 107 LYS A O 1
ATOM 790 N N . PHE A 1 108 ? 19.244 9.515 -21.411 1.00 84.31 108 PHE A N 1
ATOM 791 C CA . PHE A 1 108 ? 20.676 9.805 -21.424 1.00 84.31 108 PHE A CA 1
ATOM 792 C C . PHE A 1 108 ? 21.453 8.899 -22.393 1.00 84.31 108 PHE A C 1
ATOM 794 O O . PHE A 1 108 ? 22.347 9.355 -23.109 1.00 84.31 108 PHE A O 1
ATOM 801 N N . ALA A 1 109 ? 21.106 7.610 -22.460 1.00 82.81 109 ALA A N 1
ATOM 802 C CA . ALA A 1 109 ? 21.680 6.688 -23.437 1.00 82.81 109 ALA A CA 1
ATOM 803 C C . ALA A 1 109 ? 21.296 7.068 -24.879 1.00 82.81 109 ALA A C 1
ATOM 805 O O . ALA A 1 109 ? 22.145 7.023 -25.776 1.00 82.81 109 ALA A O 1
ATOM 806 N N . ALA A 1 110 ? 20.043 7.481 -25.090 1.00 78.38 110 ALA A N 1
ATOM 807 C CA . ALA A 1 110 ? 19.556 7.969 -26.372 1.00 78.38 110 ALA A CA 1
ATOM 808 C C . ALA A 1 110 ? 20.245 9.270 -26.805 1.00 78.38 110 ALA A C 1
ATOM 810 O O . ALA A 1 110 ? 20.508 9.396 -27.991 1.00 78.38 110 ALA A O 1
ATOM 811 N N . ASP A 1 111 ? 20.605 10.170 -25.885 1.00 77.12 111 ASP A N 1
ATOM 812 C CA . ASP A 1 111 ? 21.321 11.426 -26.170 1.00 77.12 111 ASP A CA 1
ATOM 813 C C . ASP A 1 111 ? 22.821 11.208 -26.433 1.00 77.12 111 ASP A C 1
ATOM 815 O O . ASP A 1 111 ? 23.437 11.898 -27.249 1.00 77.12 111 ASP A O 1
ATOM 819 N N . ARG A 1 112 ? 23.438 10.207 -25.793 1.00 69.31 112 ARG A N 1
ATOM 820 C CA . ARG A 1 112 ? 24.846 9.847 -26.040 1.00 69.31 112 ARG A CA 1
ATOM 821 C C . ARG A 1 112 ? 25.079 9.170 -27.390 1.00 69.31 112 ARG A C 1
ATOM 823 O O . ARG A 1 112 ? 26.135 9.386 -27.984 1.00 69.31 112 ARG A O 1
ATOM 830 N N . LYS A 1 113 ? 24.133 8.359 -27.881 1.00 63.25 113 LYS A N 1
ATOM 831 C CA . LYS A 1 113 ? 24.229 7.696 -29.199 1.00 63.25 113 LYS A CA 1
ATOM 832 C C . LYS A 1 113 ? 24.423 8.670 -30.387 1.00 63.25 113 LYS A C 1
ATOM 834 O O . LYS A 1 113 ? 25.283 8.391 -31.215 1.00 63.25 113 LYS A O 1
ATOM 839 N N . PRO A 1 114 ? 23.691 9.792 -30.523 1.00 60.53 114 PRO A N 1
ATOM 840 C CA . PRO A 1 114 ? 23.901 10.760 -31.597 1.00 60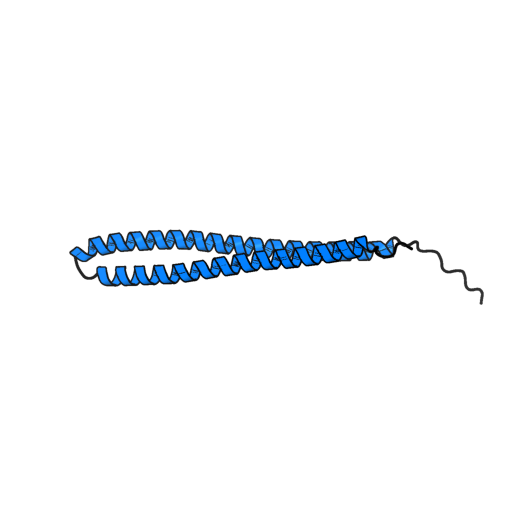.53 114 PRO A CA 1
ATOM 841 C C . PRO A 1 114 ? 25.181 11.583 -31.401 1.00 60.53 114 PRO A C 1
ATOM 843 O O . PRO A 1 114 ? 25.842 11.899 -32.385 1.00 60.53 114 PRO A O 1
ATOM 846 N N . LEU A 1 115 ? 25.581 11.873 -30.155 1.00 60.81 115 LEU A N 1
ATOM 847 C CA . LEU A 1 115 ? 26.805 12.631 -29.851 1.00 60.81 115 LEU A CA 1
ATOM 848 C C . LEU A 1 115 ? 28.105 11.830 -30.054 1.00 60.81 115 LEU A C 1
ATOM 850 O O . LEU A 1 115 ? 29.172 12.427 -30.184 1.00 60.81 115 LEU A O 1
ATOM 854 N N . SER A 1 116 ? 28.044 10.495 -30.100 1.00 59.91 116 SER A N 1
ATOM 855 C CA . SER A 1 116 ? 29.190 9.644 -30.458 1.00 59.91 116 SER A CA 1
ATOM 856 C C . SER A 1 116 ? 29.386 9.496 -31.977 1.00 59.91 116 SER A C 1
ATOM 858 O O . SER A 1 116 ? 30.411 8.972 -32.424 1.00 59.91 116 SER A O 1
ATOM 860 N N . GLY A 1 117 ? 28.439 9.994 -32.783 1.00 57.97 117 GLY A N 1
ATOM 861 C CA . GLY A 1 117 ? 28.576 10.141 -34.228 1.00 57.97 117 GLY A CA 1
ATOM 862 C C . GLY A 1 117 ? 29.607 11.219 -34.568 1.00 57.97 117 GLY A C 1
ATOM 863 O O . GLY A 1 117 ? 29.479 12.370 -34.166 1.00 57.97 117 GLY A O 1
ATOM 864 N N . ARG A 1 118 ? 30.659 10.833 -35.296 1.00 58.22 118 ARG A N 1
ATOM 865 C CA . ARG A 1 118 ? 31.806 11.678 -35.669 1.00 58.22 118 ARG A CA 1
ATOM 866 C C . ARG A 1 118 ? 31.353 13.034 -36.232 1.00 58.22 118 ARG A C 1
ATOM 868 O O . ARG A 1 118 ? 30.721 13.074 -37.283 1.00 58.22 118 ARG A O 1
ATOM 875 N N . ASN A 1 119 ? 31.771 14.130 -35.595 1.00 61.62 119 ASN A N 1
ATOM 876 C CA . ASN A 1 119 ? 31.829 15.444 -36.237 1.00 61.62 119 ASN A CA 1
ATOM 877 C C . ASN A 1 119 ? 32.831 15.359 -37.400 1.00 61.62 119 ASN A C 1
ATOM 879 O O . ASN A 1 119 ? 34.039 15.443 -37.184 1.00 61.62 119 ASN A O 1
ATOM 883 N N . SER A 1 120 ? 32.357 15.136 -38.625 1.00 61.84 120 SER A N 1
ATOM 884 C CA . SER A 1 120 ? 33.169 15.348 -39.824 1.00 61.84 120 SER A CA 1
ATOM 885 C C . SER A 1 120 ? 32.938 16.767 -40.317 1.00 61.84 120 SER A C 1
ATOM 887 O O . SER A 1 120 ? 31.792 17.159 -40.542 1.00 61.84 120 SER A O 1
ATOM 889 N N . GLN A 1 121 ? 34.024 17.520 -40.475 1.00 64.00 121 GLN A N 1
ATOM 890 C CA . GLN A 1 121 ? 34.022 18.875 -41.018 1.00 64.00 121 GLN A CA 1
ATOM 891 C C . GLN A 1 121 ? 33.224 18.898 -42.333 1.00 64.00 121 GLN A C 1
ATOM 893 O O . GLN A 1 121 ? 33.472 18.089 -43.229 1.00 64.00 121 GLN A O 1
ATOM 898 N N . SER A 1 122 ? 32.216 19.767 -42.426 1.00 66.81 122 SER A N 1
ATOM 899 C CA . SER A 1 122 ? 31.453 19.956 -43.662 1.00 66.81 122 SER A CA 1
ATOM 900 C C . SER A 1 122 ? 32.401 20.423 -44.764 1.00 66.81 122 SER A C 1
ATOM 902 O O . SER A 1 122 ? 33.170 21.349 -44.520 1.00 66.81 122 SER A O 1
ATOM 904 N N . ALA A 1 123 ? 32.349 19.787 -45.939 1.00 71.06 123 ALA A N 1
ATOM 905 C CA . ALA A 1 123 ? 33.215 20.119 -47.069 1.00 71.06 123 ALA A CA 1
ATOM 906 C C . ALA A 1 123 ? 33.193 21.630 -47.353 1.00 71.06 123 ALA A C 1
ATOM 908 O O . ALA A 1 123 ? 32.111 22.221 -47.445 1.00 71.06 123 ALA A O 1
ATOM 909 N N . ASP A 1 124 ? 34.380 22.232 -47.469 1.00 66.25 124 ASP A N 1
ATOM 910 C CA . ASP A 1 124 ? 34.542 23.660 -47.734 1.00 66.25 124 ASP A CA 1
ATOM 911 C C . ASP A 1 124 ? 33.763 24.041 -48.999 1.00 66.25 124 ASP A C 1
ATOM 913 O O . ASP A 1 124 ? 34.060 23.581 -50.104 1.00 66.25 124 ASP A O 1
ATOM 917 N N . ARG A 1 125 ? 32.733 24.880 -48.839 1.00 65.75 125 ARG A N 1
ATOM 918 C CA . ARG A 1 125 ? 32.034 25.487 -49.975 1.00 65.75 125 ARG A CA 1
ATOM 919 C C . ARG A 1 125 ? 32.959 26.520 -50.605 1.00 65.75 125 ARG A C 1
ATOM 921 O O . ARG A 1 125 ? 33.141 27.599 -50.046 1.00 65.75 125 ARG A O 1
ATOM 928 N N . GLN A 1 126 ? 33.500 26.200 -51.774 1.00 56.16 126 GLN A N 1
ATOM 929 C CA . GLN A 1 126 ? 34.033 27.216 -52.677 1.00 56.16 126 GLN A CA 1
ATOM 930 C C . GLN A 1 126 ? 32.850 27.933 -53.340 1.00 56.16 126 GLN A C 1
ATOM 932 O O . GLN A 1 126 ? 31.960 27.283 -53.893 1.00 56.16 126 GLN A O 1
ATOM 937 N N . TRP A 1 127 ? 32.815 29.252 -53.168 1.00 61.00 127 TRP A N 1
ATOM 938 C CA . TRP A 1 127 ? 31.857 30.185 -53.759 1.00 61.00 127 TRP A CA 1
ATOM 939 C C . TRP A 1 127 ? 32.345 30.670 -55.122 1.00 61.00 127 TRP A C 1
ATOM 941 O O . TRP A 1 127 ? 33.580 30.771 -55.300 1.00 61.00 127 TRP A O 1
#

Secondary structure (DSSP, 8-state):
-----HHHHHHHHHHHHHHHHHHHHHHHHHHHHHHHHHHHHHHHHHHHHHHHHHTSSHHHHHHHHHHHHHHHHHHHHHHHHHHHHHHHHHHHHHHHHHHHHHHHHHHHHHHHHHHTS--PPPP----

pLDDT: mean 83.28, std 11.71, range [41.5, 97.0]

Organism: NCBI:txid663959

Foldseek 3Di:
DPDQDPVNVVVVVVLVVVLVVQLVVLVVQLVVLVVVLVVLVVVLVVLVVQLVVLVPDDVSVVVNVVSVVVNVVSVVVNVVSVVSNVVSVVSNVVSVVVSVVVVVVVVVVVVVVVVPPDPDPDPDDDD

Radius of gyration: 29.55 Å; chains: 1; bounding box: 59×39×92 Å

Sequence (127 aa):
MDTCTAQDQQAITDSQSDATTARKRANDALLTSVSRQQETLQSDAQALASVQRAASGATGQMQAIQSANQLASAQTNQLLQIRSLLIAQQNALATNAQVEADRDAQKFAADRKPLSGRNSQSADRQW